Protein AF-A0A443SQX7-F1 (afdb_monomer_lite)

Organism: NCBI:txid299467

pLDDT: mean 88.18, std 7.9, range [52.34, 95.81]

Foldseek 3Di:
DVPVVVVVVVCVCCPLVNVLVCLQVVLLVQLLVVQVPDPDLQLVCLVVCCPPDPVNVVSLVVSLVSNLVSLCSVVVVPDVVVSVVVSVCSCVSNVVSSVCSVVVDVVVVVVD

Secondary structure (DSSP, 8-state):
--HHHHHHHHHHHTSTTTHHHHHHHHHHHHHHHHHHT-S---HHHHHHHHHH-HHHHHHHHHHHHHHHHHHHHHHTTSSHHHHHHHHTTTTHHHHHHHHHGGGG-HHHHTT-

Structure (mmCIF, N/CA/C/O backbone):
data_AF-A0A443SQX7-F1
#
_entry.id   AF-A0A443SQX7-F1
#
loop_
_atom_site.group_PDB
_atom_site.id
_atom_site.type_symbol
_atom_site.label_atom_id
_atom_site.label_alt_id
_atom_site.label_comp_id
_atom_site.label_asym_id
_atom_site.label_entity_id
_atom_site.label_seq_id
_atom_site.pdbx_PDB_ins_code
_atom_site.Cartn_x
_atom_site.Cartn_y
_atom_site.Cartn_z
_atom_site.occupancy
_atom_site.B_iso_or_equiv
_atom_site.auth_seq_id
_atom_site.auth_comp_id
_atom_site.auth_asym_id
_atom_site.auth_atom_id
_atom_site.pdbx_PDB_model_num
ATOM 1 N N . MET A 1 1 ? 18.204 -33.408 -7.720 1.00 63.41 1 MET A N 1
ATOM 2 C CA . MET A 1 1 ? 17.402 -33.190 -8.946 1.00 63.41 1 MET A CA 1
ATOM 3 C C . MET A 1 1 ? 16.139 -32.339 -8.737 1.00 63.41 1 MET A C 1
ATOM 5 O O . MET A 1 1 ? 15.551 -31.939 -9.726 1.00 63.41 1 MET A O 1
ATOM 9 N N . TYR A 1 2 ? 15.753 -31.973 -7.505 1.00 75.19 2 TYR A N 1
ATOM 10 C CA . TYR A 1 2 ? 14.576 -31.113 -7.254 1.00 75.19 2 TYR A CA 1
ATOM 11 C C . TYR A 1 2 ? 14.859 -29.603 -7.292 1.00 75.19 2 TYR A C 1
ATOM 13 O O . TYR A 1 2 ? 13.943 -28.806 -7.426 1.00 75.19 2 TYR A O 1
ATOM 21 N N . VAL A 1 3 ? 16.129 -29.200 -7.210 1.00 86.12 3 VAL A N 1
ATOM 22 C CA . VAL A 1 3 ? 16.523 -27.786 -7.106 1.00 86.12 3 VAL A CA 1
ATOM 23 C C . VAL A 1 3 ? 16.229 -27.008 -8.392 1.00 86.12 3 VAL A C 1
ATOM 25 O O . VAL A 1 3 ? 15.706 -25.903 -8.321 1.00 86.12 3 VAL A O 1
ATOM 28 N N . ILE A 1 4 ? 16.507 -27.591 -9.563 1.00 84.00 4 ILE A N 1
ATOM 29 C CA . ILE A 1 4 ? 16.311 -26.913 -10.856 1.00 84.00 4 ILE A CA 1
ATOM 30 C C . ILE A 1 4 ? 14.820 -26.683 -11.171 1.00 84.00 4 ILE A C 1
ATOM 32 O O . ILE A 1 4 ? 14.474 -25.549 -11.497 1.00 84.00 4 ILE A O 1
ATOM 36 N N . PRO A 1 5 ? 13.913 -27.669 -11.007 1.00 83.88 5 PRO A N 1
ATOM 37 C CA . PRO A 1 5 ? 12.476 -27.433 -11.156 1.00 83.88 5 PRO A CA 1
ATOM 38 C C . PRO A 1 5 ? 11.918 -26.397 -10.170 1.00 83.88 5 PRO A C 1
ATOM 40 O O . PRO A 1 5 ? 11.147 -25.530 -10.572 1.00 83.88 5 PRO A O 1
ATOM 43 N N . THR A 1 6 ? 12.335 -26.432 -8.899 1.00 83.88 6 THR A N 1
ATOM 44 C CA . THR A 1 6 ? 11.888 -25.448 -7.899 1.00 83.88 6 THR A CA 1
ATOM 45 C C . THR A 1 6 ? 12.371 -24.038 -8.238 1.00 83.88 6 THR A C 1
ATOM 47 O O . THR A 1 6 ? 11.586 -23.095 -8.160 1.00 83.88 6 THR A O 1
ATOM 50 N N . LEU A 1 7 ? 13.627 -23.880 -8.676 1.00 80.44 7 LEU A N 1
ATOM 51 C CA . LEU A 1 7 ? 14.127 -22.587 -9.150 1.00 80.44 7 LEU A CA 1
ATOM 52 C C . LEU A 1 7 ? 13.374 -22.098 -10.389 1.00 80.44 7 LEU A C 1
ATOM 54 O O . LEU A 1 7 ? 13.082 -20.912 -10.467 1.00 80.44 7 LEU A O 1
ATOM 58 N N . ALA A 1 8 ? 13.042 -22.983 -11.331 1.00 78.62 8 ALA A N 1
ATOM 59 C CA . ALA A 1 8 ? 12.295 -22.612 -12.530 1.00 78.62 8 ALA A CA 1
ATOM 60 C C . ALA A 1 8 ? 10.881 -22.113 -12.193 1.00 78.62 8 ALA A C 1
ATOM 62 O O . ALA A 1 8 ? 10.430 -21.131 -12.772 1.00 78.62 8 ALA A O 1
ATOM 63 N N . ILE A 1 9 ? 10.207 -22.731 -11.215 1.00 79.94 9 ILE A N 1
ATOM 64 C CA . ILE A 1 9 ? 8.892 -22.282 -10.730 1.00 79.94 9 ILE A CA 1
ATOM 65 C C . ILE A 1 9 ? 9.005 -20.925 -10.028 1.00 79.94 9 ILE A C 1
ATOM 67 O O . ILE A 1 9 ? 8.228 -20.023 -10.327 1.00 79.94 9 ILE A O 1
ATOM 71 N N . ILE A 1 10 ? 9.990 -20.745 -9.141 1.00 79.00 10 ILE A N 1
ATOM 72 C CA . ILE A 1 10 ? 10.244 -19.453 -8.483 1.00 79.00 10 ILE A CA 1
ATOM 73 C C . ILE A 1 10 ? 10.536 -18.384 -9.544 1.00 79.00 10 ILE A C 1
ATOM 75 O O . ILE A 1 10 ? 9.905 -17.336 -9.543 1.00 79.00 10 ILE A O 1
ATOM 79 N N . HIS A 1 11 ? 11.420 -18.653 -10.502 1.00 76.19 11 HIS A N 1
ATOM 80 C CA . HIS A 1 11 ? 11.753 -17.709 -11.567 1.00 76.19 11 HIS A CA 1
ATOM 81 C C . HIS A 1 11 ? 10.563 -17.409 -12.488 1.00 76.19 11 HIS A C 1
ATOM 83 O O . HIS A 1 11 ? 10.430 -16.287 -12.950 1.00 76.19 11 HIS A O 1
ATOM 89 N N . ALA A 1 12 ? 9.670 -18.370 -12.736 1.00 73.38 12 ALA A N 1
ATOM 90 C CA . ALA A 1 12 ? 8.443 -18.131 -13.494 1.00 73.38 12 ALA A CA 1
ATOM 91 C C . ALA A 1 12 ? 7.460 -17.229 -12.728 1.00 73.38 12 ALA A C 1
ATOM 93 O O . ALA A 1 12 ? 6.871 -16.324 -13.317 1.00 73.38 12 ALA A O 1
ATOM 94 N N . ILE A 1 13 ? 7.316 -17.436 -11.413 1.00 75.81 13 ILE A N 1
ATOM 95 C CA . ILE A 1 13 ? 6.465 -16.610 -10.542 1.00 75.81 13 ILE A CA 1
ATOM 96 C C . ILE A 1 13 ? 7.039 -15.194 -10.415 1.00 75.81 13 ILE A C 1
ATOM 98 O O . ILE A 1 13 ? 6.305 -14.219 -10.522 1.00 75.81 13 ILE A O 1
ATOM 102 N N . PHE A 1 14 ? 8.350 -15.072 -10.221 1.00 73.88 14 PHE A N 1
ATOM 103 C CA . PHE A 1 14 ? 9.045 -13.800 -10.005 1.00 73.88 14 PHE A CA 1
ATOM 104 C C . PHE A 1 14 ? 9.721 -13.255 -11.269 1.00 73.88 14 PHE A C 1
ATOM 106 O O . PHE A 1 14 ? 10.594 -12.398 -11.175 1.00 73.88 14 PHE A O 1
ATOM 113 N N . SER A 1 15 ? 9.325 -13.747 -12.443 1.00 77.50 15 SER A N 1
ATOM 114 C CA . SER A 1 15 ? 9.793 -13.249 -13.737 1.00 77.50 15 SER A CA 1
ATOM 115 C C . SER A 1 15 ? 9.472 -11.763 -13.867 1.00 77.50 15 SER A C 1
ATOM 117 O O . SER A 1 15 ? 8.424 -11.319 -13.389 1.00 77.50 15 SER A O 1
ATOM 119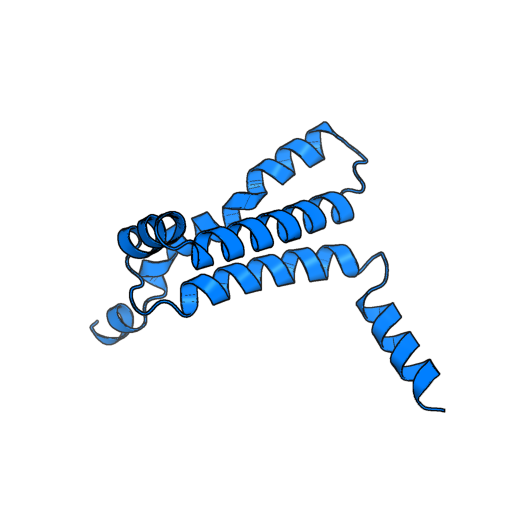 N N . ASP A 1 16 ? 10.330 -11.030 -14.580 1.00 72.62 16 ASP A N 1
ATOM 120 C CA . ASP A 1 16 ? 10.215 -9.589 -14.840 1.00 72.62 16 ASP A CA 1
ATOM 121 C C . ASP A 1 16 ? 8.792 -9.133 -15.212 1.00 72.62 16 ASP A C 1
ATOM 123 O O . ASP A 1 16 ? 8.361 -8.064 -14.788 1.00 72.62 16 ASP A O 1
ATOM 127 N N . TYR A 1 17 ? 8.017 -9.961 -15.927 1.00 76.25 17 TYR A N 1
ATOM 128 C CA . TYR A 1 17 ? 6.644 -9.626 -16.323 1.00 76.25 17 TYR A CA 1
ATOM 129 C C . TYR A 1 17 ? 5.600 -9.805 -15.217 1.00 76.25 17 TYR A C 1
ATOM 131 O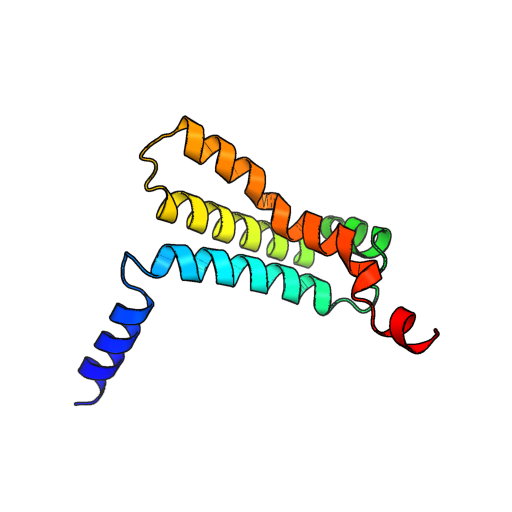 O . TYR A 1 17 ? 4.647 -9.036 -15.162 1.00 76.25 17 TYR A O 1
ATOM 139 N N . SER A 1 18 ? 5.741 -10.809 -14.348 1.00 84.50 18 SER A N 1
ATOM 140 C CA . SER A 1 18 ? 4.750 -11.112 -13.297 1.00 84.50 18 SER A CA 1
ATOM 141 C C . SER A 1 18 ? 5.042 -10.365 -11.998 1.00 84.50 18 SER A C 1
ATOM 143 O O . SER A 1 18 ? 4.134 -10.040 -11.230 1.00 84.50 18 SER A O 1
ATOM 145 N N . TYR A 1 19 ? 6.317 -10.060 -11.771 1.00 84.88 19 TYR A N 1
ATOM 146 C CA . TYR A 1 19 ? 6.825 -9.396 -10.584 1.00 84.88 19 TYR A CA 1
ATOM 147 C C . TYR A 1 19 ? 6.116 -8.075 -10.211 1.00 84.88 19 TYR A C 1
ATOM 149 O O . TYR A 1 19 ? 5.689 -7.959 -9.052 1.00 84.88 19 TYR A O 1
ATOM 157 N N . PRO A 1 20 ? 5.914 -7.099 -11.126 1.00 89.19 20 PRO A N 1
ATOM 158 C CA . PRO A 1 20 ? 5.230 -5.850 -10.785 1.00 89.19 20 PRO A CA 1
ATOM 159 C C . PRO A 1 20 ? 3.779 -6.086 -10.351 1.00 89.19 20 PRO A C 1
ATOM 161 O O . PRO A 1 20 ? 3.328 -5.511 -9.360 1.00 89.19 20 PRO A O 1
ATOM 164 N N . PHE A 1 21 ? 3.059 -6.988 -11.025 1.00 90.31 21 PHE A N 1
ATOM 165 C CA . PHE A 1 21 ? 1.667 -7.301 -10.693 1.00 90.31 21 PHE A CA 1
ATOM 166 C C . PHE A 1 21 ? 1.537 -8.002 -9.343 1.00 90.31 21 PHE A C 1
ATOM 168 O O . PHE A 1 21 ? 0.697 -7.611 -8.535 1.00 90.31 21 PHE A O 1
ATOM 175 N N . ILE A 1 22 ? 2.378 -9.002 -9.067 1.00 90.69 22 ILE A N 1
ATOM 176 C CA . ILE A 1 22 ? 2.367 -9.714 -7.781 1.00 90.69 22 ILE A CA 1
ATOM 177 C C . ILE A 1 22 ? 2.683 -8.750 -6.639 1.00 90.69 22 ILE A C 1
ATOM 179 O O . ILE A 1 22 ? 2.019 -8.788 -5.606 1.00 90.69 22 ILE A O 1
ATOM 183 N N . THR A 1 23 ? 3.650 -7.853 -6.827 1.00 91.19 23 THR A N 1
ATOM 184 C CA . THR A 1 23 ? 4.014 -6.861 -5.807 1.00 91.19 23 THR A CA 1
ATOM 185 C C . THR A 1 23 ? 2.892 -5.843 -5.583 1.00 91.19 23 THR A C 1
ATOM 187 O O . THR A 1 23 ? 2.565 -5.503 -4.442 1.00 91.19 23 THR A O 1
ATOM 190 N N . LEU A 1 24 ? 2.232 -5.395 -6.653 1.00 92.75 24 LEU A N 1
ATOM 191 C CA . LEU A 1 24 ? 1.123 -4.449 -6.572 1.00 92.75 24 LEU A CA 1
ATOM 192 C C . LEU A 1 24 ? -0.118 -5.073 -5.912 1.00 92.75 24 LEU A C 1
ATOM 194 O O . LEU A 1 24 ? -0.677 -4.496 -4.985 1.00 92.75 24 LEU A O 1
ATOM 198 N N . ILE A 1 25 ? -0.509 -6.283 -6.314 1.00 93.44 25 ILE A N 1
ATOM 199 C CA . ILE A 1 25 ? -1.641 -7.003 -5.713 1.00 93.44 25 ILE A CA 1
ATOM 200 C C . ILE A 1 25 ? -1.314 -7.395 -4.271 1.00 93.44 25 ILE A C 1
ATOM 202 O O . ILE A 1 25 ? -2.116 -7.167 -3.367 1.00 93.44 25 ILE A O 1
ATOM 206 N N . GLY A 1 26 ? -0.120 -7.940 -4.035 1.00 93.00 26 GLY A N 1
ATOM 207 C CA . GLY A 1 26 ? 0.341 -8.344 -2.711 1.00 93.00 26 GLY A CA 1
ATOM 208 C C . GLY A 1 26 ? 0.390 -7.176 -1.733 1.00 93.00 26 GLY A C 1
ATOM 209 O O . GLY A 1 26 ? 0.001 -7.336 -0.577 1.00 93.00 26 GLY A O 1
ATOM 210 N N . SER A 1 27 ? 0.783 -5.984 -2.193 1.00 94.25 27 SER A N 1
ATOM 211 C CA . SER A 1 27 ? 0.686 -4.784 -1.364 1.00 94.25 27 SER A CA 1
ATOM 212 C C . SER A 1 27 ? -0.779 -4.460 -1.049 1.00 94.25 27 SER A C 1
ATOM 214 O O . SER A 1 27 ? -1.108 -4.329 0.125 1.00 94.25 27 SER A O 1
ATOM 216 N N . ILE A 1 28 ? -1.691 -4.396 -2.027 1.00 94.31 28 ILE A N 1
ATOM 217 C CA . ILE A 1 28 ? -3.123 -4.121 -1.766 1.00 94.31 28 ILE A CA 1
ATOM 218 C C . ILE A 1 28 ? -3.706 -5.103 -0.736 1.00 94.31 28 ILE A C 1
ATOM 220 O O . ILE A 1 28 ? -4.384 -4.696 0.208 1.00 94.31 28 ILE A O 1
ATOM 224 N N . VAL A 1 29 ? -3.396 -6.392 -0.874 1.00 94.94 29 VAL A N 1
ATOM 225 C CA . VAL A 1 29 ? -3.826 -7.418 0.083 1.00 94.94 29 VAL A CA 1
ATOM 226 C C . VAL A 1 29 ? -3.204 -7.181 1.460 1.00 94.94 29 VAL A C 1
ATOM 228 O O . VAL A 1 29 ? -3.898 -7.306 2.465 1.00 94.94 29 VAL A O 1
ATOM 231 N N . SER A 1 30 ? -1.925 -6.805 1.546 1.00 93.62 30 SER A N 1
ATOM 232 C CA . SER A 1 30 ? -1.249 -6.619 2.834 1.00 93.62 30 SER A CA 1
ATOM 233 C C . SER A 1 30 ? -1.844 -5.482 3.667 1.00 93.62 30 SER A C 1
ATOM 235 O O . SER A 1 30 ? -2.033 -5.656 4.873 1.00 93.62 30 SER A O 1
ATOM 237 N N . VAL A 1 31 ? -2.204 -4.353 3.046 1.00 94.31 31 VAL A N 1
ATOM 238 C CA . VAL A 1 31 ? -2.853 -3.238 3.758 1.00 94.31 31 VAL A CA 1
ATOM 239 C C . VAL A 1 31 ? -4.288 -3.560 4.148 1.00 94.31 31 VAL A C 1
ATOM 241 O O . VAL A 1 31 ? -4.695 -3.248 5.266 1.00 94.31 31 VAL A O 1
ATOM 244 N N . ALA A 1 32 ? -5.030 -4.249 3.278 1.00 93.81 32 ALA A N 1
ATOM 245 C CA . ALA A 1 32 ? -6.376 -4.699 3.599 1.00 93.81 32 ALA A CA 1
ATOM 246 C C . ALA A 1 32 ? -6.357 -5.668 4.788 1.00 93.81 32 ALA A C 1
ATOM 248 O O . ALA A 1 32 ? -7.115 -5.496 5.737 1.00 93.81 32 ALA A O 1
ATOM 249 N N . CYS A 1 33 ? -5.429 -6.630 4.795 1.00 93.88 33 CYS A N 1
ATOM 250 C CA . CYS A 1 33 ? -5.221 -7.534 5.922 1.00 93.88 33 CYS A CA 1
ATOM 251 C C . CYS A 1 33 ? -4.836 -6.777 7.200 1.00 93.88 33 CYS A C 1
ATOM 253 O O . CYS A 1 33 ? -5.386 -7.063 8.261 1.00 93.88 33 CYS A O 1
ATOM 255 N N . HIS A 1 34 ? -3.921 -5.802 7.120 1.00 94.06 34 HIS A N 1
ATOM 256 C CA . HIS A 1 34 ? -3.514 -5.008 8.284 1.00 94.06 34 HIS A CA 1
ATOM 257 C C . HIS A 1 34 ? -4.711 -4.352 8.987 1.00 94.06 34 HIS A C 1
ATOM 259 O O . HIS A 1 34 ? -4.809 -4.424 10.214 1.00 94.06 34 HIS A O 1
ATOM 265 N N . PHE A 1 35 ? -5.623 -3.752 8.221 1.00 93.75 35 PHE A N 1
ATOM 266 C CA . PHE A 1 35 ? -6.819 -3.124 8.775 1.00 93.75 35 PHE A CA 1
ATOM 267 C C . PHE A 1 35 ? -7.919 -4.132 9.146 1.00 93.75 35 PHE A C 1
ATOM 269 O O . PHE A 1 35 ? -8.578 -3.948 10.166 1.00 93.75 35 PHE A O 1
ATOM 276 N N . ALA A 1 36 ? -8.069 -5.237 8.412 1.00 91.81 36 ALA A N 1
ATOM 277 C CA . ALA A 1 36 ? -9.071 -6.271 8.700 1.00 91.81 36 ALA A CA 1
ATOM 278 C C . ALA A 1 36 ? -8.857 -6.972 10.046 1.00 91.81 36 ALA A C 1
ATOM 280 O O . ALA A 1 36 ? -9.816 -7.395 10.685 1.00 91.81 36 ALA A O 1
ATOM 281 N N . PHE A 1 37 ? -7.610 -7.071 10.514 1.00 90.56 37 PHE A N 1
ATOM 282 C CA . PHE A 1 37 ? -7.307 -7.641 11.831 1.00 90.56 37 PHE A CA 1
ATOM 283 C C . PHE A 1 37 ? -7.541 -6.672 13.001 1.00 90.56 37 PHE A C 1
ATOM 285 O O . PHE A 1 37 ? -7.298 -7.034 14.155 1.00 90.56 37 PHE A O 1
ATOM 292 N N . ARG A 1 38 ? -7.999 -5.439 12.749 1.00 88.06 38 ARG A N 1
ATOM 293 C CA . ARG A 1 38 ? -8.401 -4.514 13.814 1.00 88.06 38 ARG A CA 1
ATOM 294 C C . ARG A 1 38 ? -9.796 -4.888 14.322 1.00 88.06 38 ARG A C 1
ATOM 296 O O . ARG A 1 38 ? -10.706 -5.137 13.542 1.00 88.06 38 ARG A O 1
ATOM 303 N N . LEU A 1 39 ? -9.951 -4.914 15.647 1.00 83.56 39 LEU A N 1
ATOM 304 C CA . LEU A 1 39 ? -11.234 -5.210 16.300 1.00 83.56 39 LEU A CA 1
ATOM 305 C C . LEU A 1 39 ? -12.271 -4.108 16.066 1.00 83.56 39 LEU A C 1
ATOM 307 O O . LEU A 1 39 ? -13.456 -4.394 15.965 1.00 83.56 39 LEU A O 1
ATOM 311 N N . ASP A 1 40 ? -11.810 -2.862 16.005 1.00 85.81 40 ASP A N 1
ATOM 312 C CA . ASP A 1 40 ? -12.649 -1.693 15.797 1.00 85.81 40 ASP A CA 1
ATOM 313 C C . ASP A 1 40 ? -12.566 -1.266 14.328 1.00 85.81 40 ASP A C 1
ATOM 315 O O . ASP A 1 40 ? -11.509 -0.831 13.859 1.00 85.81 40 ASP A O 1
ATOM 319 N N . GLN A 1 41 ? -13.670 -1.457 13.607 1.00 89.94 41 GLN A N 1
ATOM 320 C CA . GLN A 1 41 ? -13.805 -1.155 12.180 1.00 89.94 41 GLN A CA 1
ATOM 321 C C . GLN A 1 41 ? -14.390 0.244 11.924 1.00 89.94 41 GLN A C 1
ATOM 323 O O . GLN A 1 41 ? -14.609 0.616 10.767 1.00 89.94 41 GLN A O 1
ATOM 328 N N . GLU A 1 42 ? -14.612 1.051 12.968 1.00 91.38 42 GLU A N 1
ATOM 329 C CA . GLU A 1 42 ? -15.007 2.450 12.809 1.00 91.38 42 GLU A CA 1
ATOM 330 C C . GLU A 1 42 ? -13.929 3.252 12.068 1.00 91.38 42 GLU A C 1
ATOM 332 O O . GLU A 1 42 ? -12.741 3.219 12.405 1.00 91.38 42 GLU A O 1
ATOM 337 N N . ILE A 1 43 ? -14.366 4.047 11.084 1.00 91.00 43 ILE A N 1
ATOM 338 C CA . ILE A 1 43 ? -13.497 4.848 10.204 1.00 91.00 43 ILE A CA 1
ATOM 339 C C . ILE A 1 43 ? -12.549 5.731 11.026 1.00 91.00 43 ILE A C 1
ATOM 341 O O . ILE A 1 43 ? -11.348 5.805 10.759 1.00 91.00 43 ILE A O 1
ATOM 345 N N . SER A 1 44 ? -13.089 6.388 12.058 1.00 91.19 44 SER A N 1
ATOM 346 C CA . SER A 1 44 ? -12.320 7.267 12.942 1.00 91.19 44 SER A CA 1
ATOM 347 C C . SER A 1 44 ? -11.238 6.500 13.707 1.00 91.19 44 SER A C 1
ATOM 349 O O . SER A 1 44 ? -10.091 6.943 13.762 1.00 91.19 44 SER A O 1
ATOM 351 N N . SER A 1 45 ? -11.574 5.325 14.240 1.00 91.00 45 SER A N 1
ATOM 352 C CA . SER A 1 45 ? -10.655 4.474 14.994 1.00 91.00 45 SER A CA 1
ATOM 353 C C . SER A 1 45 ? -9.510 3.978 14.117 1.00 91.00 45 SER A C 1
ATOM 355 O O . SER A 1 45 ? -8.342 4.137 14.480 1.00 91.00 45 SER A O 1
ATOM 357 N N . LEU A 1 46 ? -9.817 3.463 12.921 1.00 91.56 46 LEU A N 1
ATOM 358 C CA . LEU A 1 46 ? -8.809 3.022 11.954 1.00 91.56 46 LEU A CA 1
ATOM 359 C C . LEU A 1 46 ? -7.877 4.169 11.547 1.00 91.56 46 LEU A C 1
ATOM 361 O O . LEU A 1 46 ? -6.654 4.000 11.541 1.00 91.56 46 LEU A O 1
ATOM 365 N N . PHE A 1 47 ? -8.430 5.353 11.274 1.00 92.69 47 PHE A N 1
ATOM 366 C CA . PHE A 1 47 ? -7.640 6.526 10.910 1.00 92.69 47 PHE A CA 1
ATOM 367 C C . PHE A 1 47 ? -6.720 6.975 12.051 1.00 92.69 47 PHE A C 1
ATOM 369 O O . PHE A 1 47 ? -5.510 7.060 11.866 1.00 92.69 47 PHE A O 1
ATOM 376 N N . PHE A 1 48 ? -7.245 7.216 13.257 1.00 91.62 48 PHE A N 1
ATOM 377 C CA . PHE A 1 48 ? -6.421 7.697 14.371 1.00 91.62 48 PHE A CA 1
ATOM 378 C C . PHE A 1 48 ? -5.385 6.665 14.827 1.00 91.62 48 PHE A C 1
ATOM 380 O O . PHE A 1 48 ? -4.250 7.039 15.132 1.00 91.62 48 PHE A O 1
ATOM 387 N N . ASN A 1 49 ? -5.729 5.375 14.838 1.00 89.00 49 ASN A N 1
ATOM 388 C CA . ASN A 1 49 ? -4.783 4.318 15.202 1.00 89.00 49 ASN A CA 1
ATOM 389 C C . ASN A 1 49 ? -3.641 4.186 14.189 1.00 89.00 49 ASN A C 1
ATOM 391 O O . ASN A 1 49 ? -2.515 3.902 14.596 1.00 89.00 49 ASN A O 1
ATOM 395 N N . SER A 1 50 ? -3.892 4.484 12.909 1.00 88.94 50 SER A N 1
ATOM 396 C CA . SER A 1 50 ? -2.858 4.497 11.865 1.00 8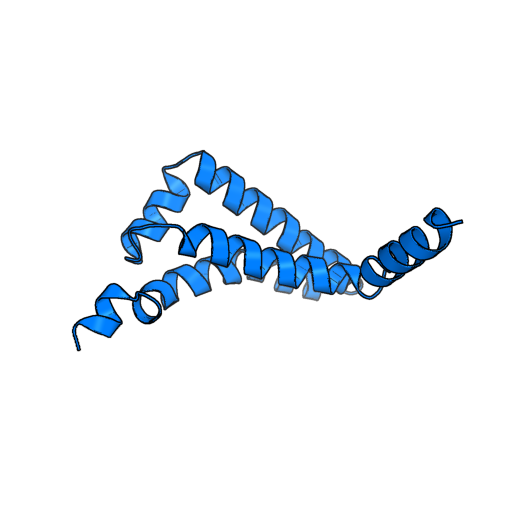8.94 50 SER A CA 1
ATOM 397 C C . SER A 1 50 ? -1.708 5.461 12.170 1.00 88.94 50 SER A C 1
ATOM 399 O O . SER A 1 50 ? -0.573 5.180 11.798 1.00 88.94 50 SER A O 1
ATOM 401 N N . PHE A 1 51 ? -1.981 6.565 12.879 1.00 89.81 51 PHE A N 1
ATOM 402 C CA . PHE A 1 51 ? -0.990 7.600 13.207 1.00 89.81 51 PHE A CA 1
ATOM 403 C C . PHE A 1 51 ? -0.554 7.621 14.677 1.00 89.81 51 PHE A C 1
ATOM 405 O O . PHE A 1 51 ? 0.377 8.343 15.024 1.00 89.81 51 PHE A O 1
ATOM 412 N N . ARG A 1 52 ? -1.217 6.868 15.562 1.00 89.56 52 ARG A N 1
ATOM 413 C CA . ARG A 1 52 ? -0.868 6.805 16.995 1.00 89.56 52 ARG A CA 1
ATOM 414 C C . ARG A 1 52 ? 0.039 5.633 17.341 1.00 89.56 52 ARG A C 1
ATOM 416 O O . ARG A 1 52 ? 0.872 5.748 18.233 1.00 89.56 52 ARG A O 1
ATOM 423 N N . ASP A 1 53 ? -0.134 4.508 16.660 1.00 91.38 53 ASP A N 1
ATOM 424 C CA . ASP A 1 53 ? 0.622 3.290 16.919 1.00 91.38 53 ASP A CA 1
ATOM 425 C C . ASP A 1 53 ? 1.845 3.224 15.997 1.00 91.38 53 ASP A C 1
ATOM 427 O O . ASP A 1 53 ? 1.712 3.094 14.779 1.00 91.38 53 ASP A O 1
ATOM 431 N N . ALA A 1 54 ? 3.049 3.270 16.576 1.00 91.69 54 ALA A N 1
ATOM 432 C CA . ALA A 1 54 ? 4.303 3.194 15.825 1.00 91.69 54 ALA A CA 1
ATOM 433 C C . ALA A 1 54 ? 4.372 1.947 14.928 1.00 91.69 54 ALA A C 1
ATOM 435 O O . ALA A 1 54 ? 4.898 2.009 13.817 1.00 91.69 54 ALA A O 1
ATOM 436 N N . ARG A 1 55 ? 3.786 0.823 15.366 1.00 90.81 55 ARG A N 1
ATOM 437 C CA . ARG A 1 55 ? 3.715 -0.396 14.555 1.00 90.81 55 ARG A CA 1
ATOM 438 C C . ARG A 1 55 ? 2.838 -0.196 13.319 1.00 90.81 55 ARG A C 1
ATOM 440 O O . ARG A 1 55 ? 3.207 -0.660 12.245 1.00 90.81 55 ARG A O 1
ATOM 447 N N . SER A 1 56 ? 1.709 0.497 13.457 1.00 91.44 56 SER A N 1
ATOM 448 C CA . SER A 1 56 ? 0.818 0.815 12.330 1.00 91.44 56 SER A CA 1
ATOM 449 C C . SER A 1 56 ? 1.498 1.723 11.322 1.00 91.44 56 SER A C 1
ATOM 451 O O . SER A 1 56 ? 1.475 1.432 10.131 1.00 91.44 56 SER A O 1
ATOM 453 N N . ILE A 1 57 ? 2.182 2.762 11.805 1.00 93.38 57 ILE A N 1
ATOM 454 C CA . ILE A 1 57 ? 2.942 3.683 10.956 1.00 93.38 57 ILE A CA 1
ATOM 455 C C . ILE A 1 57 ? 3.985 2.912 10.142 1.00 93.38 57 ILE A C 1
ATOM 457 O O . ILE A 1 57 ? 4.043 3.057 8.923 1.00 93.38 57 ILE A O 1
ATOM 461 N N . LEU A 1 58 ? 4.773 2.047 10.790 1.00 94.50 58 LEU A N 1
ATOM 462 C CA . LEU A 1 58 ? 5.791 1.243 10.108 1.00 94.50 58 LEU A CA 1
ATOM 463 C C . LEU A 1 58 ? 5.189 0.302 9.058 1.00 94.50 58 LEU A C 1
ATOM 465 O O . LEU A 1 58 ? 5.737 0.181 7.963 1.00 94.50 58 LEU A O 1
ATOM 469 N N . ILE A 1 59 ? 4.059 -0.343 9.364 1.00 92.62 59 ILE A N 1
ATOM 470 C CA . ILE A 1 59 ? 3.379 -1.239 8.421 1.00 92.62 59 ILE A CA 1
ATOM 471 C C . ILE A 1 59 ? 2.845 -0.458 7.215 1.00 92.62 59 ILE A C 1
ATOM 473 O O . ILE A 1 59 ? 3.049 -0.887 6.081 1.00 92.62 59 ILE A O 1
ATOM 477 N N . ILE A 1 60 ? 2.210 0.696 7.437 1.00 92.75 60 ILE A N 1
ATOM 478 C CA . ILE A 1 60 ? 1.649 1.531 6.367 1.00 92.75 60 ILE A CA 1
ATOM 479 C C . ILE A 1 60 ? 2.761 2.100 5.483 1.00 92.75 60 ILE A C 1
ATOM 481 O O . ILE A 1 60 ? 2.655 2.021 4.263 1.00 92.75 60 ILE A O 1
ATOM 485 N N . ILE A 1 61 ? 3.855 2.598 6.069 1.00 94.00 61 ILE A N 1
ATOM 486 C CA . ILE A 1 61 ? 5.020 3.078 5.309 1.00 94.00 61 ILE A CA 1
ATOM 487 C C . ILE A 1 61 ? 5.634 1.942 4.487 1.00 94.00 61 ILE A C 1
ATOM 489 O O . ILE A 1 61 ? 5.919 2.128 3.305 1.00 94.00 61 ILE A O 1
ATOM 493 N N . GLY A 1 62 ? 5.812 0.758 5.082 1.00 92.44 62 GLY A N 1
ATOM 494 C CA . GLY A 1 62 ? 6.323 -0.413 4.368 1.00 92.44 62 GLY A CA 1
ATOM 495 C C . GLY A 1 62 ? 5.417 -0.819 3.204 1.00 92.44 62 GLY A C 1
ATOM 496 O O . GLY A 1 62 ? 5.896 -1.080 2.102 1.00 92.44 62 GLY A O 1
ATOM 497 N N . HIS A 1 63 ? 4.102 -0.799 3.416 1.00 92.25 63 HIS A N 1
ATOM 498 C CA . HIS A 1 63 ? 3.123 -1.044 2.365 1.00 92.25 63 HIS A CA 1
ATOM 499 C C . HIS A 1 63 ? 3.191 0.018 1.253 1.00 92.25 63 HIS A C 1
ATOM 501 O O . HIS A 1 63 ? 3.240 -0.348 0.081 1.00 92.25 63 HIS A O 1
ATOM 507 N N . TRP A 1 64 ? 3.261 1.310 1.589 1.00 94.94 64 TRP A N 1
ATOM 508 C CA . TRP A 1 64 ? 3.393 2.390 0.605 1.00 94.94 64 TRP A CA 1
ATOM 509 C C . TRP A 1 64 ? 4.672 2.270 -0.215 1.00 94.94 64 TRP A C 1
ATOM 511 O O . TRP A 1 64 ? 4.629 2.445 -1.430 1.00 94.94 64 TRP A O 1
ATOM 521 N N . ALA A 1 65 ? 5.791 1.912 0.417 1.00 95.25 65 ALA A N 1
ATOM 522 C CA . ALA A 1 65 ? 7.044 1.663 -0.284 1.00 95.25 65 ALA A CA 1
ATOM 523 C C . ALA A 1 65 ? 6.913 0.499 -1.281 1.00 95.25 65 ALA A C 1
ATOM 525 O O . ALA A 1 65 ? 7.303 0.641 -2.439 1.00 95.25 65 ALA A O 1
ATOM 526 N N . LEU A 1 66 ? 6.308 -0.622 -0.867 1.00 92.94 66 LEU A N 1
ATOM 527 C CA . LEU A 1 66 ? 6.062 -1.769 -1.749 1.00 92.94 66 LEU A CA 1
ATOM 528 C C . LEU A 1 66 ? 5.097 -1.430 -2.891 1.00 92.94 66 LEU A C 1
ATOM 530 O O . LEU A 1 66 ? 5.330 -1.831 -4.029 1.00 92.94 66 LEU A O 1
ATOM 534 N N . HIS A 1 67 ? 4.036 -0.674 -2.614 1.00 95.44 67 HIS A N 1
ATOM 535 C CA . HIS A 1 67 ? 3.051 -0.287 -3.620 1.00 95.44 67 HIS A CA 1
ATOM 536 C C . HIS A 1 67 ? 3.643 0.692 -4.644 1.00 95.44 67 HIS A C 1
ATOM 538 O O . HIS A 1 67 ? 3.493 0.495 -5.850 1.00 95.44 67 HIS A O 1
ATOM 544 N N . ALA A 1 68 ? 4.39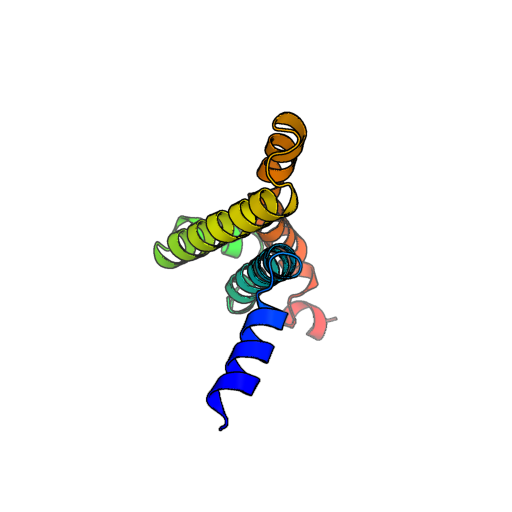4 1.698 -4.180 1.00 95.06 68 ALA A N 1
ATOM 545 C CA . ALA A 1 68 ? 5.138 2.622 -5.034 1.00 95.06 68 ALA A CA 1
ATOM 546 C C . ALA A 1 68 ? 6.144 1.880 -5.921 1.00 95.06 68 ALA A C 1
ATOM 548 O O . ALA A 1 68 ? 6.235 2.135 -7.120 1.00 95.06 68 ALA A O 1
ATOM 549 N N . PHE A 1 69 ? 6.864 0.919 -5.34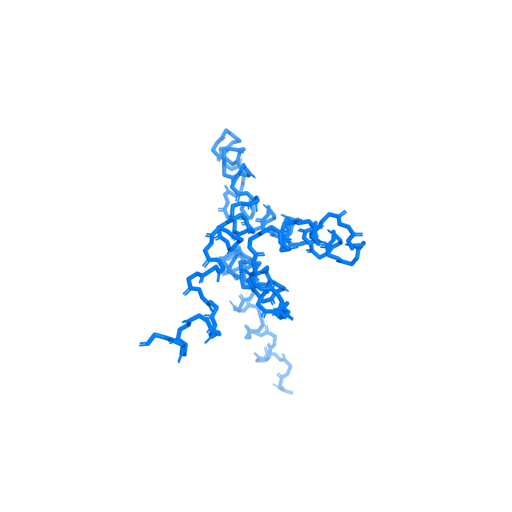6 1.00 93.06 69 PHE A N 1
ATOM 550 C CA . PHE A 1 69 ? 7.789 0.078 -6.088 1.00 93.06 69 PHE A CA 1
ATOM 551 C C . PHE A 1 69 ? 7.072 -0.796 -7.137 1.00 93.06 69 PHE A C 1
ATOM 553 O O . PHE A 1 69 ? 7.553 -0.912 -8.264 1.00 93.06 69 PHE A O 1
ATOM 560 N N . GLY A 1 70 ? 5.895 -1.348 -6.823 1.00 91.81 70 GLY A N 1
ATOM 561 C CA . GLY A 1 70 ? 5.040 -2.051 -7.788 1.00 91.81 70 GLY A CA 1
ATOM 562 C C . GLY A 1 70 ? 4.628 -1.168 -8.973 1.00 91.81 70 GLY A C 1
ATOM 563 O O . GLY A 1 70 ? 4.702 -1.595 -10.120 1.00 91.81 70 GLY A O 1
ATOM 564 N N . ILE A 1 71 ? 4.274 0.095 -8.718 1.00 93.75 71 ILE A N 1
ATOM 565 C CA . ILE A 1 71 ? 3.948 1.073 -9.770 1.00 93.75 71 ILE A CA 1
ATOM 566 C C . ILE A 1 71 ? 5.177 1.387 -10.629 1.00 93.75 71 ILE A C 1
ATOM 568 O O . ILE A 1 71 ? 5.087 1.357 -11.852 1.00 93.75 71 ILE A O 1
ATOM 572 N N . ILE A 1 72 ? 6.325 1.666 -10.006 1.00 93.50 72 ILE A N 1
ATOM 573 C CA . ILE A 1 72 ? 7.567 2.006 -10.717 1.00 93.50 72 ILE A CA 1
ATOM 574 C C . ILE A 1 72 ? 8.042 0.838 -11.586 1.00 93.50 72 ILE A C 1
ATOM 576 O O . ILE A 1 72 ? 8.433 1.046 -12.733 1.00 93.50 72 ILE A O 1
ATOM 580 N N . SER A 1 73 ? 7.993 -0.385 -11.054 1.00 90.56 73 SER A N 1
ATOM 581 C CA . SER A 1 73 ? 8.354 -1.591 -11.804 1.00 90.56 73 SER A CA 1
ATOM 582 C C . SER A 1 73 ? 7.381 -1.867 -12.950 1.00 90.56 73 SER A C 1
ATOM 584 O O . SER A 1 73 ? 7.819 -2.290 -14.013 1.00 90.56 73 SER A O 1
ATOM 586 N N . LEU A 1 74 ? 6.089 -1.563 -12.783 1.00 91.00 74 LEU A N 1
ATOM 587 C CA . LEU A 1 74 ? 5.090 -1.713 -13.842 1.00 91.00 74 LEU A CA 1
ATOM 588 C C . LEU A 1 74 ? 5.257 -0.686 -14.972 1.00 91.00 74 LEU A C 1
ATOM 590 O O . LEU A 1 74 ? 5.072 -1.015 -16.142 1.00 91.00 74 LEU A O 1
ATOM 594 N N . THR A 1 75 ? 5.558 0.572 -14.643 1.00 90.69 75 THR A N 1
ATOM 595 C CA . THR A 1 75 ? 5.675 1.641 -15.649 1.00 90.69 75 THR A CA 1
ATOM 596 C C . THR A 1 75 ? 7.064 1.733 -16.271 1.00 90.69 75 THR A C 1
ATOM 598 O O . THR A 1 75 ? 7.234 2.430 -17.277 1.00 90.69 75 THR A O 1
ATOM 601 N N . GLU A 1 76 ? 8.059 1.077 -15.664 1.00 89.25 76 GLU A N 1
ATOM 602 C CA . GLU A 1 76 ? 9.480 1.134 -16.025 1.00 89.25 76 GLU A CA 1
ATOM 603 C C . GLU A 1 76 ? 10.002 2.579 -16.173 1.00 89.25 76 GLU A C 1
ATOM 605 O O . GLU A 1 76 ? 10.937 2.839 -16.926 1.00 89.25 76 GLU A O 1
ATOM 610 N N . LEU A 1 77 ? 9.357 3.553 -15.510 1.00 86.50 77 LEU A N 1
ATOM 611 C CA . LEU A 1 77 ? 9.637 4.992 -15.646 1.00 86.50 77 LEU A CA 1
ATOM 612 C C . LEU A 1 77 ? 9.621 5.519 -17.101 1.00 86.50 77 LEU A C 1
ATOM 614 O O . LEU A 1 77 ? 10.119 6.615 -17.361 1.00 86.50 77 LEU A O 1
ATOM 618 N N . LYS A 1 78 ? 8.989 4.802 -18.046 1.00 86.25 78 LYS A N 1
ATOM 619 C CA . LYS A 1 78 ? 8.944 5.162 -19.482 1.00 86.25 78 LYS A CA 1
ATOM 620 C C . LYS A 1 78 ? 8.355 6.550 -19.736 1.00 86.25 78 LYS A C 1
ATOM 622 O O . LYS A 1 78 ? 8.783 7.257 -20.642 1.00 86.25 78 LYS A O 1
ATOM 627 N N . SER A 1 79 ? 7.375 6.946 -18.925 1.00 87.56 79 SER A N 1
ATOM 628 C CA . SER A 1 79 ? 6.846 8.309 -18.863 1.00 87.56 79 SER A CA 1
ATOM 629 C C . SER A 1 79 ? 6.892 8.784 -17.416 1.00 87.56 79 SER A C 1
ATOM 631 O O . SER A 1 79 ? 6.127 8.311 -16.569 1.00 87.56 79 SER A O 1
ATOM 633 N N . SER A 1 80 ? 7.808 9.711 -17.130 1.00 83.94 80 SER A N 1
ATOM 634 C CA . SER A 1 80 ? 8.002 10.264 -15.786 1.00 83.94 80 SER A CA 1
ATOM 635 C C . SER A 1 80 ? 6.735 10.957 -15.270 1.00 83.94 80 SER A C 1
ATOM 637 O O . SER A 1 80 ? 6.349 10.740 -14.124 1.00 83.94 80 SER A O 1
ATOM 639 N N . LEU A 1 81 ? 6.022 11.690 -16.137 1.00 87.62 81 LEU A N 1
ATOM 640 C CA . LEU A 1 81 ? 4.770 12.362 -15.775 1.00 87.62 81 LEU A CA 1
ATOM 641 C C . LEU A 1 81 ? 3.675 11.354 -15.396 1.00 87.62 81 LEU A C 1
ATOM 643 O O . LEU A 1 81 ? 3.074 11.471 -14.332 1.00 87.62 81 LEU A O 1
ATOM 647 N N . ASN A 1 82 ? 3.457 10.323 -16.217 1.00 87.94 82 ASN A N 1
ATOM 648 C CA . ASN A 1 82 ? 2.424 9.318 -15.943 1.00 87.94 82 ASN A CA 1
ATOM 649 C C . ASN A 1 82 ? 2.760 8.487 -14.699 1.00 87.94 82 ASN A C 1
ATOM 651 O O . ASN A 1 82 ? 1.878 8.187 -13.900 1.00 87.94 82 ASN A O 1
ATOM 655 N N . THR A 1 83 ? 4.040 8.153 -14.507 1.00 91.31 83 THR A N 1
ATOM 656 C CA . THR A 1 83 ? 4.496 7.432 -13.309 1.00 91.31 83 THR A CA 1
ATOM 657 C C . THR A 1 83 ? 4.307 8.286 -12.058 1.00 91.31 83 THR A C 1
ATOM 659 O O . THR A 1 83 ? 3.802 7.790 -11.058 1.00 91.31 83 THR A O 1
ATOM 662 N N . GLY A 1 84 ? 4.634 9.581 -12.123 1.00 91.19 84 GLY A N 1
ATOM 663 C CA . GLY A 1 84 ? 4.399 10.522 -11.028 1.00 91.19 84 GLY A CA 1
ATOM 664 C C . GLY A 1 84 ? 2.921 10.621 -10.646 1.00 91.19 84 GLY A C 1
ATOM 665 O O . GLY A 1 84 ? 2.594 10.565 -9.464 1.00 91.19 84 GLY A O 1
ATOM 666 N N . LEU A 1 85 ? 2.023 10.684 -11.635 1.00 93.50 85 LEU A N 1
ATOM 667 C CA . LEU A 1 85 ? 0.577 10.673 -11.391 1.00 93.50 85 LEU A CA 1
ATOM 668 C C . LEU A 1 85 ? 0.112 9.367 -10.738 1.00 93.50 85 LEU A C 1
ATOM 670 O O . LEU A 1 85 ? -0.679 9.410 -9.802 1.00 93.50 85 LEU A O 1
ATOM 674 N N . LEU A 1 86 ? 0.627 8.214 -11.176 1.00 93.38 86 LEU A N 1
ATOM 675 C CA . LEU A 1 86 ? 0.300 6.922 -10.568 1.00 93.38 86 LEU A CA 1
ATOM 676 C C . LEU A 1 86 ? 0.824 6.808 -9.131 1.00 93.38 86 LEU A C 1
ATOM 678 O O . LEU A 1 86 ? 0.143 6.248 -8.281 1.00 93.38 86 LEU A O 1
ATOM 682 N N . LEU A 1 87 ? 1.984 7.388 -8.818 1.00 94.88 87 LEU A N 1
ATOM 683 C CA . LEU A 1 87 ? 2.521 7.398 -7.454 1.00 94.88 87 LEU A CA 1
ATOM 684 C C . LEU A 1 87 ? 1.643 8.180 -6.464 1.00 94.88 87 LEU A C 1
ATOM 686 O O . LEU A 1 87 ? 1.644 7.866 -5.276 1.00 94.88 87 LEU A O 1
ATOM 690 N N . LEU A 1 88 ? 0.832 9.135 -6.929 1.00 94.25 88 LEU A N 1
ATOM 691 C CA . LEU A 1 88 ? -0.170 9.790 -6.077 1.00 94.25 88 LEU A CA 1
ATOM 692 C C . LEU A 1 88 ? -1.276 8.830 -5.615 1.00 94.25 88 LEU A C 1
ATOM 694 O O . LEU A 1 88 ? -1.965 9.127 -4.641 1.00 94.25 88 LEU A O 1
ATOM 698 N N . LEU A 1 89 ? -1.437 7.674 -6.271 1.00 93.38 89 LEU A N 1
ATOM 699 C CA . LEU A 1 89 ? -2.388 6.635 -5.876 1.00 93.38 89 LEU A CA 1
ATOM 700 C C . LEU A 1 89 ? -1.810 5.678 -4.823 1.00 93.38 89 LEU A C 1
ATOM 702 O O . LEU A 1 89 ? -2.534 4.819 -4.339 1.00 93.38 89 LEU A O 1
ATOM 706 N N . VAL A 1 90 ? -0.553 5.824 -4.399 1.00 95.81 90 VAL A N 1
ATOM 707 C CA . VAL A 1 90 ? 0.039 4.984 -3.341 1.00 95.81 90 VAL A CA 1
ATOM 708 C C . VAL A 1 90 ? -0.772 4.936 -2.035 1.00 95.81 90 VAL A C 1
ATOM 710 O O . VAL A 1 90 ? -0.951 3.840 -1.504 1.00 95.81 90 VAL A O 1
ATOM 713 N N . PRO A 1 91 ? -1.308 6.050 -1.497 1.00 94.62 91 PRO A N 1
ATOM 714 C CA . PRO A 1 91 ? -2.163 5.997 -0.312 1.00 94.62 91 PRO A CA 1
ATOM 715 C C . PRO A 1 91 ? -3.587 5.499 -0.599 1.00 94.62 91 PRO A C 1
ATOM 717 O O . PRO A 1 91 ? -4.333 5.229 0.345 1.00 94.62 91 PRO A O 1
ATOM 720 N N . LEU A 1 92 ? -3.983 5.374 -1.872 1.00 95.38 92 LEU A N 1
ATOM 721 C CA . LEU A 1 92 ? -5.357 5.070 -2.270 1.00 95.38 92 LEU A CA 1
ATOM 722 C C . LEU A 1 92 ? -5.868 3.737 -1.703 1.00 95.38 92 LEU A C 1
ATOM 724 O O . LEU A 1 92 ? -6.979 3.752 -1.185 1.00 95.38 92 LEU A O 1
ATOM 728 N N . PRO A 1 93 ? -5.122 2.612 -1.713 1.00 93.88 93 PRO A N 1
ATOM 729 C CA . PRO A 1 93 ? -5.616 1.355 -1.148 1.00 93.88 93 PRO A CA 1
ATOM 730 C C . PRO A 1 93 ? -5.940 1.459 0.349 1.00 93.88 93 PRO A C 1
ATOM 732 O O . PRO A 1 93 ? -6.970 0.958 0.797 1.00 93.88 93 PRO A O 1
ATOM 735 N N . ALA A 1 94 ? -5.095 2.158 1.115 1.00 94.50 94 ALA A N 1
ATOM 736 C CA . ALA A 1 94 ? -5.319 2.388 2.540 1.00 94.50 94 ALA A CA 1
ATOM 737 C C . ALA A 1 94 ? -6.546 3.280 2.777 1.00 94.50 94 ALA A C 1
ATOM 739 O O . ALA A 1 94 ? -7.411 2.949 3.587 1.00 94.50 94 ALA A O 1
ATOM 740 N N . ALA A 1 95 ? -6.644 4.388 2.036 1.00 94.25 95 ALA A N 1
ATOM 741 C CA . ALA A 1 95 ? -7.780 5.298 2.117 1.00 94.25 95 ALA A CA 1
ATOM 742 C C . ALA A 1 95 ? -9.090 4.605 1.717 1.00 94.25 95 ALA A C 1
ATOM 744 O O . ALA A 1 95 ? -10.093 4.734 2.412 1.00 94.25 95 ALA A O 1
ATOM 745 N N . PHE A 1 96 ? -9.069 3.826 0.635 1.00 94.81 96 PHE A N 1
ATOM 746 C CA . PHE A 1 96 ? -10.217 3.067 0.154 1.00 94.81 96 PHE A CA 1
ATOM 747 C C . PHE A 1 96 ? -10.705 2.070 1.204 1.00 94.81 96 PHE A C 1
ATOM 749 O O . PHE A 1 96 ? -11.901 2.033 1.487 1.00 94.81 96 PHE A O 1
ATOM 756 N N . TYR A 1 97 ? -9.794 1.317 1.832 1.00 94.81 97 TYR A N 1
ATOM 757 C CA . TYR A 1 97 ? -10.161 0.405 2.914 1.00 94.81 97 TYR A CA 1
ATOM 758 C C . TYR A 1 97 ? -10.828 1.157 4.071 1.00 94.81 97 TYR A C 1
ATOM 760 O O . TYR A 1 97 ? -11.928 0.804 4.480 1.00 94.81 97 TYR A O 1
ATOM 768 N N . ILE A 1 98 ? -10.196 2.221 4.576 1.00 94.12 98 ILE A N 1
ATOM 769 C CA . ILE A 1 98 ? -10.708 2.987 5.723 1.00 94.12 98 ILE A CA 1
ATOM 770 C C . ILE A 1 98 ? -12.091 3.581 5.425 1.00 94.12 98 ILE A C 1
ATOM 772 O O . ILE A 1 98 ? -12.962 3.558 6.284 1.00 94.12 98 ILE A O 1
ATOM 776 N N . LEU A 1 99 ? -12.324 4.088 4.213 1.00 94.19 99 LEU A N 1
ATOM 777 C CA . 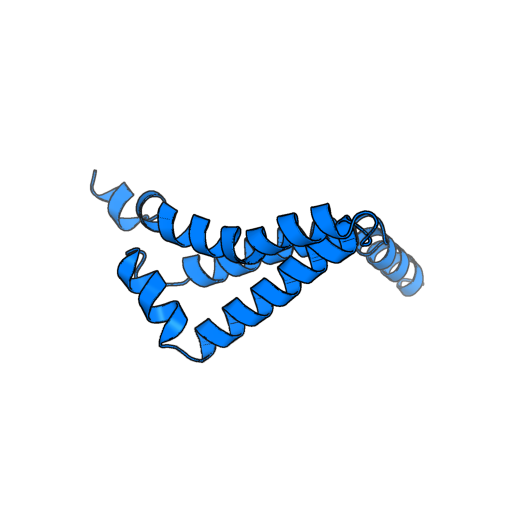LEU A 1 99 ? -13.619 4.660 3.829 1.00 94.19 99 LEU A CA 1
ATOM 778 C C . LEU A 1 99 ? -14.721 3.606 3.669 1.00 94.19 99 LEU A C 1
ATOM 780 O O . LEU A 1 99 ? -15.900 3.932 3.799 1.00 94.19 99 LEU A O 1
ATOM 784 N N . THR A 1 100 ? -14.353 2.358 3.376 1.00 92.94 100 THR A N 1
ATOM 785 C CA . THR A 1 100 ? -15.301 1.263 3.121 1.00 92.94 100 THR A CA 1
ATOM 786 C C . THR A 1 100 ? -15.424 0.273 4.281 1.00 92.94 100 THR A C 1
ATOM 788 O O . THR A 1 100 ? -16.274 -0.618 4.224 1.00 92.94 100 THR A O 1
ATOM 791 N N . SER A 1 101 ? -14.647 0.447 5.358 1.00 92.19 101 SER A N 1
ATOM 792 C CA . SER A 1 101 ? -14.595 -0.476 6.501 1.00 92.19 101 SER A CA 1
ATOM 793 C C . SER A 1 101 ? -15.964 -0.689 7.145 1.00 92.19 101 SER A C 1
ATOM 795 O O . SER A 1 101 ? -16.343 -1.822 7.425 1.00 92.19 101 SER A O 1
ATOM 797 N N . THR A 1 102 ? -16.759 0.377 7.272 1.00 86.12 102 THR A N 1
ATOM 798 C CA . THR A 1 102 ? -18.120 0.329 7.828 1.00 86.12 102 THR A CA 1
ATOM 799 C C . THR A 1 102 ? -19.046 -0.629 7.077 1.00 86.12 102 THR A C 1
ATOM 801 O O . THR A 1 102 ? -19.888 -1.263 7.705 1.00 86.12 102 THR A O 1
ATOM 804 N N . PHE A 1 103 ? -18.897 -0.765 5.755 1.00 87.06 103 PHE A N 1
ATOM 805 C CA . PHE A 1 103 ? -19.716 -1.683 4.952 1.00 87.06 103 PHE A CA 1
ATOM 806 C C . PHE A 1 103 ? -19.250 -3.139 5.046 1.00 87.06 103 PHE A C 1
ATOM 808 O O . PHE A 1 103 ? -19.983 -4.045 4.666 1.00 87.06 103 PHE A O 1
ATOM 815 N N . SER A 1 104 ? -18.029 -3.360 5.534 1.00 84.12 104 SER A N 1
ATOM 816 C CA . SER A 1 104 ? -17.409 -4.682 5.656 1.00 84.12 104 SER A CA 1
ATOM 817 C C . SER A 1 104 ? -17.402 -5.198 7.100 1.00 84.12 104 SER A C 1
ATOM 819 O O . SER A 1 104 ? -16.851 -6.266 7.364 1.00 84.12 104 SER A O 1
ATOM 821 N N . ASP A 1 105 ? -17.995 -4.451 8.038 1.00 85.56 105 ASP A N 1
ATOM 822 C CA . ASP A 1 105 ? -18.035 -4.798 9.456 1.00 85.56 105 ASP A CA 1
ATOM 823 C C . ASP A 1 105 ? -19.085 -5.900 9.724 1.00 85.56 105 ASP A C 1
ATOM 825 O O . ASP A 1 105 ? -20.292 -5.652 9.609 1.00 85.56 105 ASP A O 1
ATOM 829 N N . PRO A 1 106 ? -18.669 -7.116 10.133 1.00 82.56 106 PRO A N 1
ATOM 830 C CA . PRO A 1 106 ? -19.592 -8.221 10.382 1.00 82.56 106 PRO A CA 1
ATOM 831 C C . PRO A 1 106 ? -20.557 -7.950 11.543 1.00 82.56 106 PRO A C 1
ATOM 833 O O . PRO A 1 106 ? -21.617 -8.573 11.616 1.00 82.56 106 PRO A O 1
ATOM 836 N N . THR A 1 107 ? -20.216 -7.042 12.463 1.00 82.75 107 THR A N 1
ATOM 837 C CA . THR A 1 107 ? -21.087 -6.699 13.595 1.00 82.75 107 THR A CA 1
ATOM 838 C C . THR A 1 107 ? -22.290 -5.869 13.167 1.00 82.75 107 THR A C 1
ATOM 840 O O . THR A 1 107 ? -23.361 -6.027 13.751 1.00 82.75 107 THR A O 1
ATOM 843 N N . LYS A 1 108 ? -22.142 -5.045 12.123 1.00 78.69 108 LYS A N 1
ATOM 844 C CA . LYS A 1 108 ? -23.232 -4.251 11.545 1.00 78.69 108 LYS A CA 1
ATOM 845 C C . LYS A 1 108 ? -24.142 -5.117 10.675 1.00 78.69 108 LYS A C 1
ATOM 847 O O . LYS A 1 108 ? -25.350 -4.991 10.763 1.00 78.69 108 LYS A O 1
ATOM 852 N N . ILE A 1 109 ? -23.573 -6.081 9.950 1.00 77.56 109 ILE A N 1
ATOM 853 C CA . ILE A 1 109 ? -24.324 -6.988 9.063 1.00 77.56 109 ILE A CA 1
ATOM 854 C C . ILE A 1 109 ? -25.237 -7.956 9.837 1.00 77.56 109 ILE A C 1
ATOM 856 O O . ILE A 1 109 ? -26.278 -8.356 9.333 1.00 77.56 109 ILE A O 1
ATOM 860 N N . ARG A 1 110 ? -24.855 -8.377 11.051 1.00 68.06 110 ARG A N 1
ATOM 861 C CA . ARG A 1 110 ? -25.627 -9.364 11.833 1.00 68.06 110 ARG A CA 1
ATOM 862 C C . ARG A 1 110 ? -26.839 -8.774 12.569 1.00 68.06 110 ARG A C 1
ATOM 864 O O . ARG A 1 110 ? -27.678 -9.540 13.032 1.00 68.06 110 ARG A O 1
ATOM 871 N N . ASN A 1 111 ? -26.880 -7.457 12.751 1.00 58.94 111 ASN A N 1
ATOM 872 C CA . ASN A 1 111 ? -27.889 -6.790 13.577 1.00 58.94 111 ASN A CA 1
ATOM 873 C C . ASN A 1 111 ? -29.037 -6.159 12.762 1.00 58.94 111 ASN A C 1
ATOM 875 O O . ASN A 1 111 ? -29.917 -5.554 13.377 1.00 58.94 111 ASN A O 1
ATOM 879 N N . ASP A 1 112 ? -29.031 -6.333 11.437 1.00 52.34 112 ASP A N 1
ATOM 880 C CA . ASP A 1 112 ? -30.127 -6.007 10.512 1.00 52.34 112 ASP A CA 1
ATOM 881 C C . ASP A 1 112 ? -30.954 -7.267 10.185 1.00 52.34 112 ASP A C 1
ATOM 883 O O . ASP A 1 112 ? -32.195 -7.145 10.053 1.00 52.34 112 ASP A O 1
#

InterPro domains:
  IPR008485 JNK1/MAPK8-associated membrane protein [PF05571] (1-106)
  IPR008485 JNK1/MAPK8-associated membrane protein [PTHR12740] (1-110)

Sequence (112 aa):
MYVIPTLAIIHAIFSDYSYPFITLIGSIVSVACHFAFRLDQEISSLFFNSFRDARSILIIIGHWALHAFGIISLTELKSSLNTGLLLLLVPLPAAFYILTSTFSDPTKIRND

Radius of gyration: 17.54 Å; chains: 1; bounding box: 48×46×36 Å